Protein AF-E7ABI3-F1 (afdb_monomer)

Structure (mmCIF, N/CA/C/O backbone):
data_AF-E7ABI3-F1
#
_entry.id   AF-E7ABI3-F1
#
loop_
_atom_site.group_PDB
_atom_site.id
_atom_site.type_symbol
_atom_site.label_atom_id
_atom_site.label_alt_id
_atom_site.label_comp_id
_atom_site.label_asym_id
_atom_site.label_entity_id
_atom_site.label_seq_id
_atom_site.pdbx_PDB_ins_code
_atom_site.Cartn_x
_atom_site.Cartn_y
_atom_site.Cartn_z
_atom_site.occupancy
_atom_site.B_iso_or_equiv
_atom_site.auth_seq_id
_atom_site.auth_comp_id
_atom_site.auth_asym_id
_atom_site.auth_atom_id
_atom_site.pdbx_PDB_model_num
ATOM 1 N N . MET A 1 1 ? 22.634 2.133 19.498 1.00 36.00 1 MET A N 1
ATOM 2 C CA . MET A 1 1 ? 21.848 1.205 18.658 1.00 36.00 1 MET A CA 1
ATOM 3 C C . MET A 1 1 ? 22.821 0.430 17.783 1.00 36.00 1 MET A C 1
ATOM 5 O O . MET A 1 1 ? 23.324 0.969 16.806 1.00 36.00 1 MET A O 1
ATOM 9 N N . TRP A 1 2 ? 23.193 -0.775 18.215 1.00 39.53 2 TRP A N 1
ATOM 10 C CA . TRP A 1 2 ? 24.172 -1.621 17.533 1.00 39.53 2 TRP A CA 1
ATOM 11 C C . TRP A 1 2 ? 23.489 -2.332 16.369 1.00 39.53 2 TRP A C 1
ATOM 13 O O . TRP A 1 2 ? 22.790 -3.318 16.565 1.00 39.53 2 TRP A O 1
ATOM 23 N N . VAL A 1 3 ? 23.664 -1.821 15.154 1.00 56.12 3 VAL A N 1
ATOM 24 C CA . VAL A 1 3 ? 23.378 -2.616 13.959 1.00 56.12 3 VAL A CA 1
ATOM 25 C C . VAL A 1 3 ? 24.651 -3.401 13.679 1.00 56.12 3 VAL A C 1
ATOM 27 O O . VAL A 1 3 ? 25.621 -2.830 13.181 1.00 56.12 3 VAL A O 1
ATOM 30 N N . CYS A 1 4 ? 24.678 -4.686 14.035 1.00 56.31 4 CYS A N 1
ATOM 31 C CA . CYS A 1 4 ? 25.702 -5.607 13.551 1.00 56.31 4 CYS A CA 1
ATOM 32 C C . CYS A 1 4 ? 25.586 -5.665 12.025 1.00 56.31 4 CYS A C 1
ATOM 34 O O . CYS A 1 4 ? 24.746 -6.380 11.488 1.00 56.31 4 CYS A O 1
ATOM 36 N N . ARG A 1 5 ? 26.376 -4.852 11.317 1.00 65.88 5 ARG A N 1
ATOM 37 C CA . ARG A 1 5 ? 26.437 -4.885 9.855 1.00 65.88 5 ARG A CA 1
ATOM 38 C C . ARG A 1 5 ? 27.452 -5.951 9.463 1.00 65.88 5 ARG A C 1
ATOM 40 O O . ARG A 1 5 ? 28.634 -5.770 9.754 1.00 65.88 5 ARG A O 1
ATOM 47 N N . PRO A 1 6 ? 27.033 -7.056 8.836 1.00 78.56 6 PRO A N 1
ATOM 48 C CA . PRO A 1 6 ? 27.983 -8.064 8.411 1.00 78.56 6 PRO A CA 1
ATOM 49 C C . PRO A 1 6 ? 28.920 -7.470 7.334 1.00 78.56 6 PRO A C 1
ATOM 51 O O . PRO A 1 6 ? 28.437 -6.802 6.415 1.00 78.56 6 PRO A O 1
ATOM 54 N N . PRO A 1 7 ? 30.248 -7.697 7.410 1.00 79.81 7 PRO A N 1
ATOM 55 C CA . PRO A 1 7 ? 31.231 -7.040 6.538 1.00 79.81 7 PRO A CA 1
ATOM 56 C C . PRO A 1 7 ? 30.981 -7.244 5.038 1.00 79.81 7 PRO A C 1
ATOM 58 O O . PRO A 1 7 ? 31.219 -6.337 4.243 1.00 79.81 7 PRO A O 1
ATOM 61 N N . HIS A 1 8 ? 30.445 -8.407 4.654 1.00 85.69 8 HIS A N 1
ATOM 62 C CA . HIS A 1 8 ? 30.162 -8.746 3.257 1.00 85.69 8 HIS A CA 1
ATOM 63 C C . HIS A 1 8 ? 29.023 -7.914 2.637 1.00 85.69 8 HIS A C 1
ATOM 65 O O . HIS A 1 8 ? 28.947 -7.825 1.416 1.00 85.69 8 HIS A O 1
ATOM 71 N N . LEU A 1 9 ? 28.168 -7.265 3.445 1.00 85.69 9 LEU A N 1
ATOM 72 C CA . LEU A 1 9 ? 27.102 -6.379 2.953 1.00 85.69 9 LEU A CA 1
ATOM 73 C C . LEU A 1 9 ? 27.530 -4.909 2.833 1.00 85.69 9 LEU A C 1
ATOM 75 O O . LEU A 1 9 ? 26.760 -4.085 2.342 1.00 85.69 9 LEU A O 1
ATOM 79 N N . SER A 1 10 ? 28.754 -4.563 3.248 1.00 86.06 10 SER A N 1
ATOM 80 C CA . SER A 1 10 ? 29.281 -3.193 3.173 1.00 86.06 10 SER A CA 1
ATOM 81 C C . SER A 1 10 ? 29.156 -2.548 1.777 1.00 86.06 10 SER A C 1
ATOM 83 O O . SER A 1 10 ? 28.706 -1.402 1.712 1.00 86.06 10 SER A O 1
ATOM 85 N N . PRO A 1 11 ? 29.428 -3.254 0.654 1.00 90.75 11 PRO A N 1
ATOM 86 C CA . PRO A 1 11 ? 29.298 -2.674 -0.689 1.00 90.75 11 PRO A CA 1
ATOM 87 C C . PRO A 1 11 ? 27.865 -2.263 -1.068 1.00 90.75 11 PRO A C 1
ATOM 89 O O . PRO A 1 11 ? 27.672 -1.383 -1.908 1.00 90.75 11 PRO A O 1
ATOM 92 N N . PHE A 1 12 ? 26.857 -2.882 -0.447 1.00 87.38 12 PHE A N 1
ATOM 93 C CA . PHE A 1 12 ? 25.437 -2.621 -0.710 1.00 87.38 12 PHE A CA 1
ATOM 94 C C . PHE A 1 12 ? 24.856 -1.520 0.180 1.00 87.38 12 PHE A C 1
ATOM 96 O O . PHE A 1 12 ? 23.708 -1.114 0.009 1.00 87.38 12 PHE A O 1
ATOM 103 N N . ASN A 1 13 ? 25.641 -1.001 1.123 1.00 87.81 13 ASN A N 1
ATOM 104 C CA . ASN A 1 13 ? 25.215 0.089 1.978 1.00 87.81 13 ASN A CA 1
ATOM 105 C C . ASN A 1 13 ? 25.194 1.400 1.181 1.00 87.81 13 ASN A C 1
ATOM 107 O O . ASN A 1 13 ? 26.236 1.952 0.826 1.00 87.81 13 ASN A O 1
ATOM 111 N N . LYS A 1 14 ? 23.994 1.905 0.902 1.00 88.88 14 LYS A N 1
ATOM 112 C CA . LYS A 1 14 ? 23.779 3.207 0.268 1.00 88.88 14 LYS A CA 1
ATOM 113 C C . LYS A 1 14 ? 23.291 4.221 1.310 1.00 88.88 14 LYS A C 1
ATOM 115 O O . LYS A 1 14 ? 22.609 3.831 2.263 1.00 88.88 14 LYS A O 1
ATOM 120 N N . PRO A 1 15 ? 23.634 5.515 1.171 1.00 92.50 15 PRO A N 1
ATOM 121 C CA . PRO A 1 15 ? 23.047 6.549 2.013 1.00 92.50 15 PRO A CA 1
ATOM 122 C C . PRO A 1 15 ? 21.526 6.581 1.826 1.00 92.50 15 PRO A C 1
ATOM 124 O O . PRO A 1 15 ? 21.010 6.236 0.762 1.00 92.50 15 PRO A O 1
ATOM 127 N N . LYS A 1 16 ? 20.805 7.010 2.864 1.00 91.81 16 LYS A N 1
ATOM 128 C CA . LYS A 1 16 ? 19.362 7.246 2.749 1.00 91.81 16 LYS A CA 1
ATOM 129 C C . LYS A 1 16 ? 19.108 8.355 1.728 1.00 91.81 16 LYS A C 1
ATOM 131 O O . LYS A 1 16 ? 19.858 9.328 1.685 1.00 91.81 16 LYS A O 1
ATOM 136 N N . THR A 1 17 ? 18.033 8.217 0.963 1.00 94.00 17 THR A N 1
ATOM 137 C CA . THR A 1 17 ? 17.572 9.238 0.019 1.00 94.00 17 THR A CA 1
ATOM 138 C C . THR A 1 17 ? 16.167 9.715 0.382 1.00 94.00 17 THR A C 1
ATOM 140 O O . THR A 1 17 ? 15.499 9.124 1.234 1.00 94.00 17 THR A O 1
ATOM 143 N N . SER A 1 18 ? 15.745 10.828 -0.212 1.00 96.62 18 SER A N 1
ATOM 144 C CA . SER A 1 18 ? 14.432 11.421 0.039 1.00 96.62 18 SER A CA 1
ATOM 145 C C . SER A 1 18 ? 13.329 10.698 -0.740 1.00 96.62 18 SER A C 1
ATOM 147 O O . SER A 1 18 ? 13.588 10.105 -1.787 1.00 96.62 18 SER A O 1
ATOM 149 N N . ILE A 1 19 ? 12.079 10.799 -0.270 1.00 96.81 19 ILE A N 1
ATOM 150 C CA . ILE A 1 19 ? 10.914 10.302 -1.023 1.00 96.81 19 ILE A CA 1
ATOM 151 C C . ILE A 1 19 ? 10.843 10.983 -2.397 1.00 96.81 19 ILE A C 1
ATOM 153 O O . ILE A 1 19 ? 10.641 10.303 -3.393 1.00 96.81 19 ILE A O 1
ATOM 157 N N . ALA A 1 20 ? 11.095 12.296 -2.474 1.00 96.94 20 ALA A N 1
ATOM 158 C CA . ALA A 1 20 ? 11.074 13.039 -3.737 1.00 96.94 20 ALA A CA 1
ATOM 159 C C . ALA A 1 20 ? 12.027 12.440 -4.784 1.00 96.94 20 ALA A C 1
ATOM 161 O O . ALA A 1 20 ? 11.637 12.266 -5.931 1.00 96.94 20 ALA A O 1
ATOM 162 N N . THR A 1 21 ? 13.228 12.031 -4.368 1.00 97.00 21 THR A N 1
ATOM 163 C CA . THR A 1 21 ? 14.204 11.375 -5.250 1.00 97.00 21 THR A CA 1
ATOM 164 C C . THR A 1 21 ? 13.720 10.011 -5.742 1.00 97.00 21 THR A C 1
ATOM 166 O O . THR A 1 21 ? 13.978 9.641 -6.881 1.00 97.00 21 THR A O 1
ATOM 169 N N . HIS A 1 22 ? 13.011 9.242 -4.908 1.00 96.56 22 HIS A N 1
ATOM 170 C CA . HIS A 1 22 ? 12.411 7.980 -5.349 1.00 96.56 22 HIS A CA 1
ATOM 171 C C . HIS A 1 22 ? 11.304 8.198 -6.387 1.00 96.56 22 HIS A C 1
ATOM 173 O O . HIS A 1 22 ? 11.194 7.411 -7.322 1.00 96.56 22 HIS A O 1
ATOM 179 N N . LEU A 1 23 ? 10.522 9.271 -6.251 1.00 97.12 23 LEU A N 1
ATOM 180 C CA . LEU A 1 23 ? 9.396 9.590 -7.135 1.00 97.12 23 LEU A CA 1
ATOM 181 C C . LEU A 1 23 ? 9.808 10.115 -8.523 1.00 97.12 23 LEU A C 1
ATOM 183 O O . LEU A 1 23 ? 8.948 10.321 -9.376 1.00 97.12 23 LEU A O 1
ATOM 187 N N . GLU A 1 24 ? 11.105 10.302 -8.778 1.00 97.75 24 GLU A N 1
ATOM 188 C CA . GLU A 1 24 ? 11.641 10.547 -10.126 1.00 97.75 24 GLU A CA 1
ATOM 189 C C . GLU A 1 24 ? 11.630 9.275 -11.001 1.00 97.75 24 GLU A C 1
ATOM 191 O O . GLU A 1 24 ? 11.766 9.355 -12.225 1.00 97.75 24 GLU A O 1
ATOM 196 N N . TYR A 1 25 ? 11.450 8.095 -10.397 1.00 98.00 25 TYR A N 1
ATOM 197 C CA . TYR A 1 25 ? 11.455 6.803 -11.081 1.00 98.00 25 TYR A CA 1
ATOM 198 C C . TYR A 1 25 ? 10.036 6.295 -11.345 1.00 98.00 25 TYR A C 1
ATOM 200 O O . TYR A 1 25 ? 9.157 6.394 -10.502 1.00 98.00 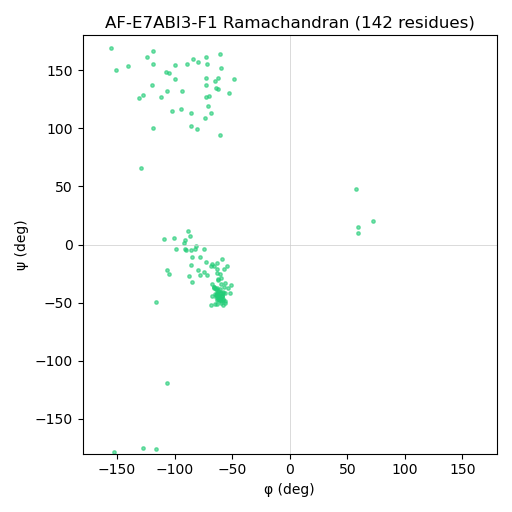25 TYR A O 1
ATOM 208 N N . LYS A 1 26 ? 9.821 5.665 -12.507 1.00 97.75 26 LYS A N 1
ATOM 209 C CA . LYS A 1 26 ? 8.508 5.108 -12.896 1.00 97.75 26 LYS A CA 1
ATOM 210 C C . LYS A 1 26 ? 8.075 3.919 -12.035 1.00 97.75 26 LYS A C 1
ATOM 212 O O . LYS A 1 26 ? 6.888 3.718 -11.807 1.00 97.75 26 LYS A O 1
ATOM 217 N N . PHE A 1 27 ? 9.042 3.118 -11.602 1.00 98.31 27 PHE A N 1
ATOM 218 C CA . PHE A 1 27 ? 8.844 1.832 -10.946 1.00 98.31 27 PHE A CA 1
ATOM 219 C C . PHE A 1 27 ? 9.627 1.820 -9.638 1.00 98.31 27 PHE A C 1
ATOM 221 O O . PHE A 1 27 ? 10.819 2.134 -9.635 1.00 98.31 27 PHE A O 1
ATOM 228 N N . ILE A 1 28 ? 8.968 1.472 -8.533 1.00 98.31 28 ILE A N 1
ATOM 229 C CA . ILE A 1 28 ? 9.565 1.500 -7.196 1.00 98.31 28 ILE A CA 1
ATOM 230 C C . ILE A 1 28 ? 9.281 0.174 -6.496 1.00 98.31 28 ILE A C 1
ATOM 232 O O . ILE A 1 28 ? 8.130 -0.235 -6.365 1.00 98.31 28 ILE A O 1
ATOM 236 N N . LEU A 1 29 ? 10.335 -0.488 -6.017 1.00 97.38 29 LEU A N 1
ATOM 237 C CA . LEU A 1 29 ? 10.205 -1.715 -5.234 1.00 97.38 29 LEU A CA 1
ATOM 238 C C . LEU A 1 29 ? 9.607 -1.416 -3.852 1.00 97.38 29 LEU A C 1
ATOM 240 O O . LEU A 1 29 ? 10.122 -0.576 -3.108 1.00 97.38 29 LEU A O 1
ATOM 244 N N . SER A 1 30 ? 8.550 -2.136 -3.490 1.00 97.38 30 SER A N 1
ATOM 245 C CA . SER A 1 30 ? 7.938 -2.111 -2.161 1.00 97.38 30 SER A CA 1
ATOM 246 C C . SER A 1 30 ? 8.023 -3.511 -1.564 1.00 97.38 30 SER A C 1
ATOM 248 O O . SER A 1 30 ? 7.294 -4.415 -1.952 1.00 97.38 30 SER A O 1
ATOM 250 N N . LEU A 1 31 ? 9.003 -3.711 -0.682 1.00 95.88 31 LEU A N 1
ATOM 251 C CA . LEU A 1 31 ? 9.319 -5.016 -0.108 1.00 95.88 31 LEU A CA 1
ATOM 252 C C . LEU A 1 31 ? 8.972 -5.012 1.377 1.00 95.88 31 LEU A C 1
ATOM 254 O O . LEU A 1 31 ? 9.421 -4.134 2.120 1.00 95.88 31 LEU A O 1
ATOM 258 N N . GLU A 1 32 ? 8.182 -5.991 1.799 1.00 94.56 32 GLU A N 1
ATOM 259 C CA . GLU A 1 32 ? 7.854 -6.195 3.206 1.00 94.56 32 GLU A CA 1
ATOM 260 C C . GLU A 1 32 ? 9.057 -6.762 3.965 1.00 94.56 32 GLU A C 1
ATOM 262 O O . GLU A 1 32 ? 9.851 -7.548 3.441 1.00 94.56 32 GLU A O 1
ATOM 267 N N . GLY A 1 33 ? 9.203 -6.320 5.213 1.00 91.00 33 GLY A N 1
ATOM 268 C CA . GLY A 1 33 ? 10.228 -6.809 6.127 1.00 91.00 33 GLY A CA 1
ATOM 269 C C . GLY A 1 33 ? 9.600 -7.695 7.194 1.00 91.00 33 GLY A C 1
ATOM 270 O O . GLY A 1 33 ? 8.988 -8.715 6.902 1.00 91.00 33 GLY A O 1
ATOM 271 N N . TYR A 1 34 ? 9.738 -7.274 8.450 1.00 93.06 34 TYR A N 1
ATOM 272 C CA . TYR A 1 34 ? 9.007 -7.875 9.573 1.00 93.06 34 TYR A CA 1
ATOM 273 C C . TYR A 1 34 ? 7.547 -7.410 9.674 1.00 93.06 34 TYR A C 1
ATOM 275 O O . TYR A 1 34 ? 6.799 -7.952 10.479 1.00 93.06 34 TYR A O 1
ATOM 283 N N . ASP A 1 35 ? 7.184 -6.383 8.912 1.00 93.25 35 ASP A N 1
ATOM 284 C CA . ASP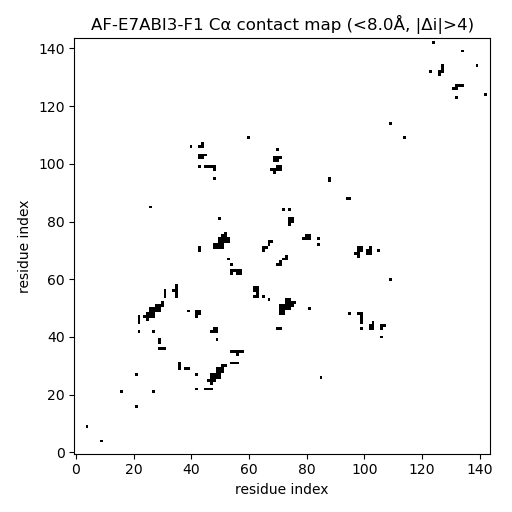 A 1 35 ? 5.876 -5.735 8.896 1.00 93.25 35 ASP A CA 1
ATOM 285 C C . ASP A 1 35 ? 5.648 -5.131 7.494 1.00 93.25 35 ASP A C 1
ATOM 287 O O . ASP A 1 35 ? 6.520 -5.242 6.614 1.00 93.25 35 ASP A O 1
ATOM 291 N N . VAL A 1 36 ? 4.507 -4.465 7.305 1.00 94.38 36 VAL A N 1
ATOM 292 C CA . VAL A 1 36 ? 4.122 -3.753 6.084 1.00 94.38 36 VAL A CA 1
ATOM 293 C C . VAL A 1 36 ? 5.239 -2.840 5.570 1.00 94.38 36 VAL A C 1
ATOM 295 O O . VAL A 1 36 ? 5.951 -2.159 6.320 1.00 94.38 36 VAL A O 1
ATOM 298 N N . ALA A 1 37 ? 5.376 -2.774 4.247 1.00 94.88 37 ALA A N 1
ATOM 299 C CA . ALA A 1 37 ? 6.354 -1.910 3.606 1.00 94.88 37 ALA A CA 1
ATOM 300 C C . ALA A 1 37 ? 5.980 -0.430 3.807 1.00 94.88 37 ALA A C 1
ATOM 302 O O . ALA A 1 37 ? 5.001 0.073 3.253 1.00 94.88 37 ALA A O 1
ATOM 303 N N . SER A 1 38 ? 6.794 0.317 4.563 1.00 92.31 38 SER A N 1
ATOM 304 C CA . SER A 1 38 ? 6.506 1.728 4.881 1.00 92.31 38 SER A CA 1
ATOM 305 C C . SER A 1 38 ? 6.467 2.643 3.652 1.00 92.31 38 SER A C 1
ATOM 307 O O . SER A 1 38 ? 5.987 3.773 3.745 1.00 92.31 38 SER A O 1
ATOM 309 N N . ASN A 1 39 ? 6.992 2.183 2.510 1.00 96.38 39 ASN A N 1
ATOM 310 C CA . ASN A 1 39 ? 6.971 2.938 1.266 1.00 96.38 39 ASN A CA 1
ATOM 311 C C . ASN A 1 39 ? 5.698 2.789 0.432 1.00 96.38 39 ASN A C 1
ATOM 313 O O . ASN A 1 39 ? 5.432 3.645 -0.408 1.00 96.38 39 ASN A O 1
ATOM 317 N N . LEU A 1 40 ? 4.896 1.755 0.678 1.00 97.44 40 LEU A N 1
ATOM 318 C CA . LEU A 1 40 ? 3.781 1.389 -0.187 1.00 97.44 40 LEU A CA 1
ATOM 319 C C . LEU A 1 40 ? 2.795 2.548 -0.397 1.00 97.44 40 LEU A C 1
ATOM 321 O O . LEU A 1 40 ? 2.494 2.921 -1.527 1.00 97.44 40 LEU A O 1
ATOM 325 N N . LYS A 1 41 ? 2.355 3.176 0.697 1.00 95.81 41 LYS A N 1
ATOM 326 C CA . LYS A 1 41 ? 1.314 4.218 0.692 1.00 95.81 41 LYS A CA 1
ATOM 327 C C . LYS A 1 41 ? 1.677 5.422 -0.177 1.00 95.81 41 LYS A C 1
ATOM 329 O O . LYS A 1 41 ? 0.841 5.886 -0.945 1.00 95.81 41 LYS A O 1
ATOM 334 N N . TRP A 1 42 ? 2.918 5.906 -0.090 1.00 96.94 42 TRP A N 1
ATOM 335 C CA . TRP A 1 42 ? 3.342 7.061 -0.885 1.00 96.94 42 TRP A CA 1
ATOM 336 C C . TRP A 1 42 ? 3.685 6.703 -2.333 1.00 96.94 42 TRP A C 1
ATOM 338 O O . TRP A 1 42 ? 3.622 7.579 -3.191 1.00 96.94 42 TRP A O 1
ATOM 348 N N . ILE A 1 43 ? 4.001 5.437 -2.638 1.00 98.31 43 ILE A N 1
ATOM 349 C CA . ILE A 1 43 ? 4.097 4.981 -4.031 1.00 98.31 43 ILE A CA 1
ATOM 350 C C . ILE A 1 43 ? 2.697 4.985 -4.646 1.00 98.31 43 ILE A C 1
ATOM 352 O O . ILE A 1 43 ? 2.484 5.629 -5.671 1.00 98.31 43 ILE A O 1
ATOM 356 N N . LEU A 1 44 ? 1.728 4.349 -3.977 1.00 98.12 44 LEU A N 1
ATOM 357 C CA . LEU A 1 44 ? 0.343 4.244 -4.444 1.00 98.12 44 LEU A CA 1
ATOM 358 C C . LEU A 1 44 ? -0.368 5.598 -4.556 1.00 98.12 44 LEU A C 1
ATOM 360 O O . LEU A 1 44 ? -1.352 5.695 -5.281 1.00 98.12 44 LEU A O 1
ATOM 364 N N . SER A 1 45 ? 0.106 6.635 -3.858 1.00 97.31 45 SER A N 1
ATOM 365 C CA . SER A 1 45 ? -0.413 8.007 -3.949 1.00 97.31 45 SER A CA 1
ATOM 366 C C . SER A 1 45 ? 0.302 8.876 -4.994 1.00 97.31 45 SER A C 1
ATOM 368 O O . SER A 1 45 ? 0.068 10.083 -5.039 1.00 97.31 45 SER A O 1
ATOM 370 N N . SER A 1 46 ? 1.234 8.311 -5.763 1.00 97.81 46 SER A N 1
ATOM 371 C CA . SER A 1 46 ? 2.090 9.038 -6.706 1.00 97.81 46 SER A CA 1
ATOM 372 C C . SER A 1 46 ? 1.839 8.614 -8.157 1.00 97.81 46 SER A C 1
ATOM 374 O O . SER A 1 46 ? 0.977 7.783 -8.428 1.00 97.81 46 SER A O 1
ATOM 376 N N . ASN A 1 47 ? 2.631 9.159 -9.088 1.00 98.00 47 ASN A N 1
ATOM 377 C CA . ASN A 1 47 ? 2.683 8.721 -10.491 1.00 98.00 47 ASN A CA 1
ATOM 378 C C . ASN A 1 47 ? 3.693 7.580 -10.736 1.00 98.00 47 ASN A C 1
ATOM 380 O O . ASN A 1 47 ? 4.034 7.294 -11.883 1.00 98.00 47 ASN A O 1
ATOM 384 N N . SER A 1 48 ? 4.215 6.970 -9.670 1.00 98.38 48 SER A N 1
ATOM 385 C CA . SER A 1 48 ? 5.088 5.794 -9.729 1.00 98.38 48 SER A CA 1
ATOM 386 C C . SER A 1 48 ? 4.287 4.526 -9.441 1.00 98.38 48 SER A C 1
ATOM 388 O O . SER A 1 48 ? 3.280 4.570 -8.740 1.00 98.38 48 SER A O 1
ATOM 390 N N . ILE A 1 49 ? 4.751 3.382 -9.941 1.00 98.62 49 ILE A N 1
ATOM 391 C CA . ILE A 1 49 ? 4.089 2.089 -9.744 1.00 98.62 49 ILE A CA 1
ATOM 392 C C . ILE A 1 49 ? 4.883 1.239 -8.758 1.00 98.62 49 ILE A C 1
ATOM 394 O O . ILE A 1 49 ? 6.102 1.092 -8.887 1.00 98.62 49 ILE A O 1
ATOM 398 N N . ALA A 1 50 ? 4.178 0.660 -7.787 1.00 98.50 50 ALA A N 1
ATOM 399 C CA . ALA A 1 50 ? 4.752 -0.292 -6.849 1.00 98.50 50 ALA A CA 1
ATOM 400 C C . ALA A 1 50 ? 5.014 -1.634 -7.545 1.00 98.50 50 ALA A C 1
ATOM 402 O O . ALA A 1 50 ? 4.108 -2.208 -8.150 1.00 98.50 50 ALA A O 1
ATOM 403 N N . LEU A 1 51 ? 6.245 -2.134 -7.433 1.00 98.25 51 LEU A N 1
ATOM 404 C CA . LEU A 1 51 ? 6.595 -3.526 -7.709 1.00 98.25 51 LEU A CA 1
ATOM 405 C C . LEU A 1 51 ? 6.750 -4.230 -6.369 1.00 98.25 51 LEU A C 1
ATOM 407 O O . LEU A 1 51 ? 7.640 -3.879 -5.590 1.00 98.25 51 LEU A O 1
ATOM 411 N N . MET A 1 52 ? 5.878 -5.188 -6.086 1.00 98.00 52 MET A N 1
ATOM 412 C CA . MET A 1 52 ? 5.848 -5.853 -4.785 1.00 98.00 52 MET A CA 1
ATOM 413 C C . MET A 1 52 ? 5.335 -7.287 -4.887 1.00 98.00 52 MET A C 1
ATOM 415 O O . MET A 1 52 ? 4.518 -7.579 -5.766 1.00 98.00 52 MET A O 1
ATOM 419 N N . PRO A 1 53 ? 5.790 -8.194 -4.010 1.00 97.19 53 PRO A N 1
ATOM 420 C CA . PRO A 1 53 ? 5.096 -9.451 -3.793 1.00 97.19 53 PRO A CA 1
ATOM 421 C C . PRO A 1 53 ? 3.669 -9.212 -3.282 1.00 97.19 53 PRO A C 1
ATOM 423 O O . PRO A 1 53 ? 3.365 -8.115 -2.803 1.00 97.19 53 PRO A O 1
ATOM 426 N N . PRO A 1 54 ? 2.787 -10.224 -3.347 1.00 96.31 54 PRO A N 1
ATOM 427 C CA . PRO A 1 54 ? 1.489 -10.149 -2.693 1.00 96.31 54 PRO A CA 1
ATOM 428 C C . PRO A 1 54 ? 1.657 -9.773 -1.210 1.00 96.31 54 PRO A C 1
ATOM 430 O O . PRO A 1 54 ? 2.487 -10.395 -0.539 1.00 96.31 54 PRO A O 1
ATOM 433 N N . PRO A 1 55 ? 0.908 -8.776 -0.704 1.00 95.81 55 PRO A N 1
ATOM 434 C CA . PRO A 1 55 ? 1.063 -8.316 0.670 1.00 95.81 55 PRO A CA 1
ATOM 435 C C . PRO A 1 55 ? 0.742 -9.435 1.664 1.00 95.81 55 PRO A C 1
ATOM 437 O O . PRO A 1 55 ? -0.250 -10.154 1.509 1.00 95.81 55 PRO A O 1
ATOM 440 N N . LYS A 1 56 ? 1.602 -9.597 2.674 1.00 95.56 56 LYS A N 1
ATOM 441 C CA . LYS A 1 56 ? 1.489 -10.635 3.714 1.00 95.56 56 LYS A CA 1
ATOM 442 C C . LYS A 1 56 ? 1.009 -10.065 5.039 1.00 95.56 56 LYS A C 1
ATOM 444 O O . LYS A 1 56 ? 0.448 -10.804 5.849 1.00 95.56 56 LYS A O 1
ATOM 449 N N . PHE A 1 57 ? 1.259 -8.779 5.268 1.00 95.38 57 PHE A N 1
ATOM 450 C CA . PHE A 1 57 ? 0.896 -8.081 6.492 1.00 95.38 57 PHE A CA 1
ATOM 451 C C . PHE A 1 57 ? -0.276 -7.135 6.246 1.00 95.38 57 PHE A C 1
ATOM 453 O O . PHE A 1 57 ? -0.418 -6.576 5.163 1.00 95.38 57 PHE A O 1
ATOM 460 N N . GLU A 1 58 ? -1.095 -6.950 7.279 1.00 95.00 58 GLU A N 1
ATOM 461 C CA . GLU A 1 58 ? -2.305 -6.133 7.220 1.00 95.00 58 GLU A CA 1
ATOM 462 C C . GLU A 1 58 ? -2.212 -4.978 8.218 1.00 95.00 58 GLU A C 1
ATOM 464 O O . GLU A 1 58 ? -1.833 -5.156 9.379 1.00 95.00 58 GLU A O 1
ATOM 469 N N . SER A 1 59 ? -2.620 -3.794 7.780 1.00 93.19 59 SER A N 1
ATOM 470 C CA . SER A 1 59 ? -2.846 -2.616 8.605 1.00 93.19 59 SER A CA 1
ATOM 471 C C . SER A 1 59 ? -4.247 -2.043 8.351 1.00 93.19 59 SER A C 1
ATOM 473 O O . SER A 1 59 ? -5.046 -2.586 7.591 1.00 93.19 59 SER A O 1
ATOM 475 N N . PHE A 1 60 ? -4.565 -0.896 8.960 1.00 90.50 60 PHE A N 1
ATOM 476 C CA . PHE A 1 60 ? -5.804 -0.157 8.665 1.00 90.50 60 PHE A CA 1
ATOM 477 C C . PHE A 1 60 ? -5.940 0.259 7.190 1.00 90.50 60 PHE A C 1
ATOM 479 O O . PHE A 1 60 ? -7.020 0.662 6.771 1.00 90.50 60 PHE A O 1
ATOM 486 N N . PHE A 1 61 ? -4.862 0.160 6.408 1.00 93.31 61 PHE A N 1
ATOM 487 C CA . PHE A 1 61 ? -4.848 0.439 4.975 1.00 93.31 61 PHE A CA 1
ATOM 488 C C . PHE A 1 61 ? -5.349 -0.730 4.111 1.00 93.31 61 PHE A C 1
ATOM 490 O O . PHE A 1 61 ? -5.463 -0.580 2.895 1.00 93.31 61 PHE A O 1
ATOM 497 N N . LEU A 1 62 ? -5.703 -1.858 4.732 1.00 95.06 62 LEU A N 1
ATOM 498 C CA . LEU A 1 62 ? -6.345 -3.004 4.094 1.00 95.06 62 LEU A CA 1
ATOM 499 C C . LEU A 1 62 ? -5.526 -3.582 2.928 1.00 95.06 62 LEU A C 1
ATOM 501 O O . LEU A 1 62 ? -6.040 -3.787 1.831 1.00 95.06 62 LEU A O 1
ATOM 505 N N . GLU A 1 63 ? -4.228 -3.797 3.139 1.00 96.62 63 GLU A N 1
ATOM 506 C CA . GLU A 1 63 ? -3.269 -4.249 2.127 1.00 96.62 63 GLU A CA 1
ATOM 507 C C . GLU A 1 63 ? -3.749 -5.496 1.363 1.00 96.62 63 GLU A C 1
ATOM 509 O O . GLU A 1 63 ? -3.553 -5.581 0.150 1.00 96.62 63 GLU A O 1
ATOM 514 N N . SER A 1 64 ? -4.459 -6.410 2.028 1.00 95.81 64 SER A N 1
ATOM 515 C CA . SER A 1 64 ? -5.103 -7.587 1.431 1.00 95.81 64 SER A CA 1
ATOM 516 C C . SER A 1 64 ? -6.101 -7.284 0.301 1.00 95.81 64 SER A C 1
ATOM 518 O O . SER A 1 64 ? -6.370 -8.154 -0.529 1.00 95.81 64 SER A O 1
ATOM 520 N N . GLN A 1 65 ? -6.641 -6.063 0.226 1.00 97.19 65 GLN A N 1
ATOM 521 C CA . GLN A 1 65 ? -7.537 -5.621 -0.850 1.00 97.19 65 GLN A CA 1
ATOM 522 C C . GLN A 1 65 ? -6.791 -5.081 -2.075 1.00 97.19 65 GLN A C 1
ATOM 524 O O . GLN A 1 65 ? -7.411 -4.760 -3.096 1.00 97.19 65 GLN A O 1
ATOM 529 N N . LEU A 1 66 ? -5.460 -4.978 -2.019 1.00 98.12 66 LEU A N 1
ATOM 530 C CA . LEU A 1 66 ? -4.674 -4.576 -3.172 1.00 98.12 66 LEU A CA 1
ATOM 531 C C . LEU A 1 66 ? -4.659 -5.692 -4.225 1.00 98.12 66 LEU A C 1
ATOM 533 O O . LEU A 1 66 ? -4.165 -6.793 -3.995 1.00 98.12 66 LEU A O 1
ATOM 537 N N . LEU A 1 67 ? -5.177 -5.390 -5.417 1.00 98.50 67 LEU A N 1
ATOM 538 C CA . LEU A 1 67 ? -5.299 -6.342 -6.509 1.00 98.50 67 LEU A CA 1
ATOM 539 C C . LEU A 1 67 ? -4.078 -6.268 -7.448 1.00 98.50 67 LEU A C 1
ATOM 541 O O . LEU A 1 67 ? -3.697 -5.168 -7.876 1.00 98.50 67 LEU A O 1
ATOM 545 N N . PRO A 1 68 ? -3.479 -7.418 -7.809 1.00 98.31 68 PRO A N 1
ATOM 546 C CA . PRO A 1 68 ? -2.348 -7.467 -8.731 1.00 98.31 68 PRO A CA 1
ATOM 547 C C . PRO A 1 68 ? -2.759 -6.985 -10.126 1.00 98.31 68 PRO A C 1
ATOM 549 O O . PRO A 1 68 ? -3.850 -7.296 -10.600 1.00 98.31 68 PRO A O 1
ATOM 552 N N . ASN A 1 69 ? -1.879 -6.235 -10.791 1.00 98.25 69 ASN A N 1
ATOM 553 C CA . ASN A 1 69 ? -2.107 -5.580 -12.089 1.00 98.25 69 ASN A CA 1
ATOM 554 C C . ASN A 1 69 ? -3.280 -4.583 -12.112 1.00 98.25 69 ASN A C 1
ATOM 556 O O . ASN A 1 69 ? -3.665 -4.112 -13.180 1.00 98.25 69 ASN A O 1
ATOM 560 N N . VAL A 1 70 ? -3.837 -4.248 -10.946 1.00 98.62 70 VAL A N 1
ATOM 561 C CA . VAL A 1 70 ? -4.858 -3.208 -10.786 1.00 98.62 70 VAL A CA 1
ATOM 562 C C . VAL A 1 70 ? -4.313 -2.084 -9.921 1.00 98.62 70 VAL A C 1
ATOM 564 O O . VAL A 1 70 ? -4.382 -0.938 -10.334 1.00 98.62 70 VAL A O 1
ATOM 567 N N . HIS A 1 71 ? -3.734 -2.390 -8.757 1.00 98.62 71 HIS A N 1
ATOM 568 C CA . HIS A 1 71 ? -3.150 -1.383 -7.860 1.00 98.62 71 HIS A CA 1
ATOM 569 C C . HIS A 1 71 ? -1.611 -1.391 -7.865 1.00 98.62 71 HIS A C 1
ATOM 571 O O . HIS A 1 71 ? -0.990 -0.394 -7.512 1.00 98.62 71 HIS A O 1
ATOM 577 N N . TYR A 1 72 ? -0.983 -2.500 -8.261 1.00 98.69 72 TYR A N 1
ATOM 578 C CA . TYR A 1 72 ? 0.474 -2.669 -8.279 1.00 98.69 72 TYR A CA 1
ATOM 579 C C . TYR A 1 72 ? 0.897 -3.728 -9.307 1.00 98.69 72 TYR A C 1
ATOM 581 O O . TYR A 1 72 ? 0.057 -4.473 -9.814 1.00 98.69 72 TYR A O 1
ATOM 589 N N . ILE A 1 73 ? 2.198 -3.818 -9.590 1.00 98.56 73 ILE A N 1
ATOM 590 C CA . ILE A 1 73 ? 2.789 -4.881 -10.415 1.00 98.56 73 ILE A CA 1
ATOM 591 C C . ILE A 1 73 ? 3.287 -6.006 -9.492 1.00 98.56 73 ILE A C 1
ATOM 593 O O . ILE A 1 73 ? 4.188 -5.760 -8.681 1.00 98.56 73 ILE A O 1
ATOM 597 N N . PRO A 1 74 ? 2.728 -7.228 -9.583 1.00 98.19 74 PRO A N 1
ATOM 598 C CA . PRO A 1 74 ? 3.157 -8.342 -8.753 1.00 98.19 74 PRO A CA 1
ATOM 599 C C . PRO A 1 74 ? 4.524 -8.870 -9.194 1.00 98.19 74 PRO A C 1
ATOM 601 O O . PRO A 1 74 ? 4.772 -9.052 -10.386 1.00 98.19 74 PRO A O 1
ATOM 604 N N . ILE A 1 75 ? 5.381 -9.162 -8.219 1.00 98.25 75 ILE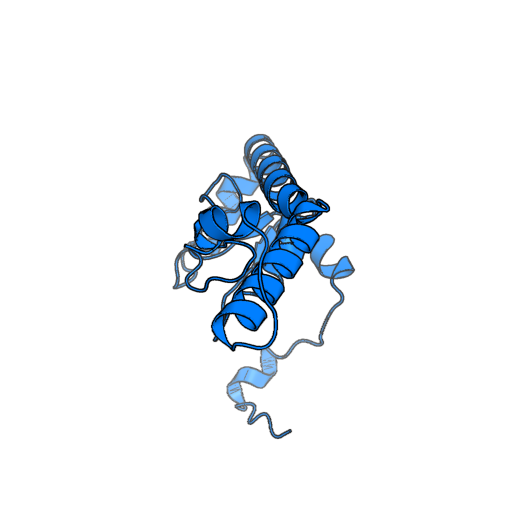 A N 1
ATOM 605 C CA . ILE A 1 75 ? 6.646 -9.888 -8.408 1.00 98.25 75 ILE A CA 1
ATOM 606 C C . ILE A 1 75 ? 6.677 -11.122 -7.502 1.00 98.25 75 ILE A C 1
ATOM 608 O O . ILE A 1 75 ? 5.925 -11.218 -6.530 1.00 98.25 75 ILE A O 1
ATOM 612 N N . LYS A 1 76 ? 7.544 -12.083 -7.803 1.00 97.38 76 LYS A N 1
ATOM 613 C CA . LYS A 1 76 ? 7.762 -13.261 -6.959 1.00 97.38 76 LYS A CA 1
ATOM 614 C C . LYS A 1 76 ? 8.509 -12.901 -5.677 1.00 97.38 76 LYS A C 1
ATOM 616 O O . LYS A 1 76 ? 9.316 -11.975 -5.643 1.00 97.38 76 LYS A O 1
ATOM 621 N N . ASP A 1 77 ? 8.309 -13.723 -4.649 1.00 94.75 77 ASP A N 1
ATOM 622 C CA . ASP A 1 77 ? 9.011 -13.623 -3.361 1.00 94.75 77 ASP A CA 1
ATOM 623 C C . ASP A 1 77 ? 10.540 -13.769 -3.476 1.00 94.75 77 ASP A C 1
ATOM 625 O O . ASP A 1 77 ? 11.273 -13.272 -2.623 1.00 94.75 77 ASP A O 1
ATOM 629 N N . ASP A 1 78 ? 11.026 -14.454 -4.516 1.00 95.62 78 ASP A N 1
ATOM 630 C CA . ASP A 1 78 ? 12.455 -14.617 -4.810 1.00 95.62 78 ASP A CA 1
ATOM 631 C C . ASP A 1 78 ? 13.015 -13.534 -5.747 1.00 95.62 78 ASP A C 1
ATOM 633 O O . ASP A 1 78 ? 14.196 -13.570 -6.095 1.00 95.62 78 ASP A O 1
ATOM 637 N N . TYR A 1 79 ? 12.173 -12.581 -6.161 1.00 96.06 79 TYR A N 1
ATOM 638 C CA . TYR A 1 79 ? 12.494 -11.470 -7.059 1.00 96.06 79 TYR A CA 1
ATOM 639 C C . TYR A 1 79 ? 13.012 -11.885 -8.445 1.00 96.06 79 TYR A C 1
ATOM 641 O O . TYR A 1 79 ? 13.538 -11.051 -9.184 1.00 96.06 79 TYR A O 1
ATOM 649 N N . SER A 1 80 ? 12.847 -13.155 -8.828 1.00 97.31 80 SER A N 1
ATOM 650 C CA . SER A 1 80 ? 13.397 -13.702 -10.076 1.00 97.31 80 SER A CA 1
ATOM 651 C C . SER A 1 80 ? 12.755 -13.135 -11.345 1.00 97.31 80 SER A C 1
ATOM 653 O O . SER A 1 80 ? 13.311 -13.281 -12.430 1.00 97.31 80 SER A O 1
ATOM 655 N N . ASP A 1 81 ? 11.589 -12.498 -11.231 1.00 97.75 81 ASP A N 1
ATOM 656 C CA . ASP A 1 81 ? 10.817 -11.954 -12.348 1.00 97.75 81 ASP A CA 1
ATOM 657 C C . ASP A 1 81 ? 10.812 -10.419 -12.421 1.00 97.75 81 ASP A C 1
ATOM 659 O O . ASP A 1 81 ? 10.150 -9.864 -13.295 1.00 97.75 81 ASP A O 1
ATOM 663 N N . VAL A 1 82 ? 11.568 -9.721 -11.563 1.00 97.69 82 VAL A N 1
ATOM 664 C CA . VAL A 1 82 ? 11.592 -8.246 -11.530 1.00 97.69 82 VAL A CA 1
ATOM 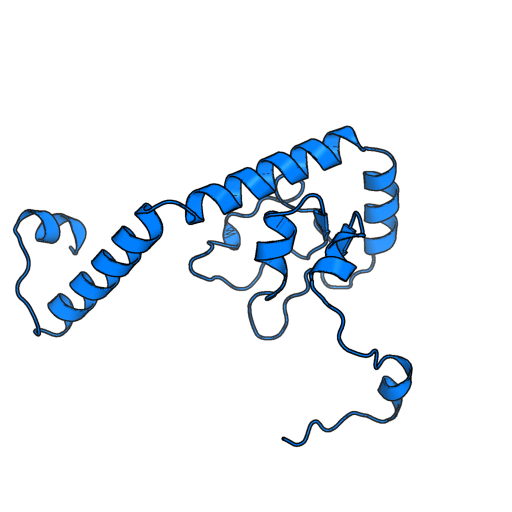665 C C . VAL A 1 82 ? 11.962 -7.651 -12.891 1.00 97.69 82 VAL A C 1
ATOM 667 O O . VAL A 1 82 ? 11.264 -6.765 -13.381 1.00 97.69 82 VAL A O 1
ATOM 670 N N . GLU A 1 83 ? 13.031 -8.140 -13.523 1.00 97.56 83 GLU A N 1
ATOM 671 C CA . GLU A 1 83 ? 13.487 -7.630 -14.824 1.00 97.56 83 GLU A CA 1
ATOM 672 C C . GLU A 1 83 ? 12.439 -7.863 -15.920 1.00 97.56 83 GLU A C 1
ATOM 674 O O . GLU A 1 83 ? 12.094 -6.939 -16.656 1.00 97.56 83 GLU A O 1
ATOM 679 N N . ALA A 1 84 ? 11.847 -9.060 -15.957 1.00 98.06 84 ALA A N 1
ATOM 680 C CA . ALA A 1 84 ? 10.805 -9.404 -16.921 1.00 98.06 84 ALA A CA 1
ATOM 681 C C . ALA A 1 84 ? 9.553 -8.519 -16.766 1.00 98.06 84 ALA A C 1
ATOM 683 O O . ALA A 1 84 ? 8.984 -8.070 -17.762 1.00 98.06 84 ALA A O 1
ATOM 684 N N . GLN A 1 85 ? 9.137 -8.226 -15.528 1.00 98.00 85 GLN A N 1
ATOM 685 C CA . GLN A 1 85 ? 8.013 -7.325 -15.254 1.00 98.00 85 GLN A CA 1
ATOM 686 C C . GLN A 1 85 ? 8.315 -5.889 -15.700 1.00 98.00 85 GLN A C 1
ATOM 688 O O . GLN A 1 85 ? 7.470 -5.241 -16.324 1.00 98.0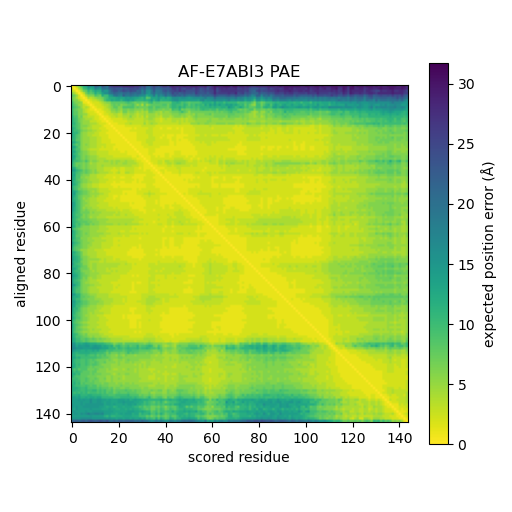0 85 GLN A O 1
ATOM 693 N N . LEU A 1 86 ? 9.527 -5.392 -15.430 1.00 97.38 86 LEU A N 1
ATOM 694 C CA . LEU A 1 86 ? 9.947 -4.057 -15.858 1.00 97.38 86 LEU A CA 1
ATOM 695 C C . LEU A 1 86 ? 9.933 -3.923 -17.382 1.00 97.38 86 LEU A C 1
ATOM 697 O O . LEU A 1 86 ? 9.412 -2.930 -17.892 1.00 97.38 86 LEU A O 1
ATOM 701 N N . GLU A 1 87 ? 10.461 -4.904 -18.113 1.00 97.94 87 GLU A N 1
ATOM 702 C CA . GLU A 1 87 ? 10.436 -4.913 -19.580 1.00 97.94 87 GLU A CA 1
ATOM 703 C C . GLU A 1 87 ? 9.001 -4.938 -20.119 1.00 97.94 87 GLU A C 1
ATOM 705 O O . GLU A 1 87 ? 8.638 -4.121 -20.972 1.00 97.94 87 GLU A O 1
ATOM 710 N N . PHE A 1 88 ? 8.163 -5.821 -19.571 1.00 98.12 88 PHE A N 1
ATOM 711 C CA . PHE A 1 88 ? 6.774 -5.978 -19.987 1.00 98.12 88 PHE A CA 1
ATOM 712 C C . PHE A 1 88 ? 5.963 -4.687 -19.814 1.00 98.12 88 PHE A C 1
ATOM 714 O O . PHE A 1 88 ? 5.316 -4.223 -20.757 1.00 98.12 88 PHE A O 1
ATOM 721 N N . PHE A 1 89 ? 6.022 -4.064 -18.634 1.00 97.94 89 PHE A N 1
ATOM 722 C CA . PHE A 1 89 ? 5.256 -2.852 -18.339 1.00 97.94 89 PHE A CA 1
ATOM 723 C C . PHE A 1 89 ? 5.864 -1.584 -18.951 1.00 97.94 89 PHE A C 1
ATOM 725 O O . PHE A 1 89 ? 5.130 -0.653 -19.294 1.00 97.94 89 PHE A O 1
ATOM 732 N N . SER A 1 90 ? 7.179 -1.551 -19.197 1.00 97.00 90 SER A N 1
ATOM 733 C CA . SER A 1 90 ? 7.817 -0.444 -19.927 1.00 97.00 90 SER A CA 1
ATOM 734 C C . SER A 1 90 ? 7.303 -0.314 -21.363 1.00 97.00 90 SER A C 1
ATOM 736 O O . SER A 1 90 ? 7.213 0.800 -21.880 1.00 97.00 90 SER A O 1
ATOM 738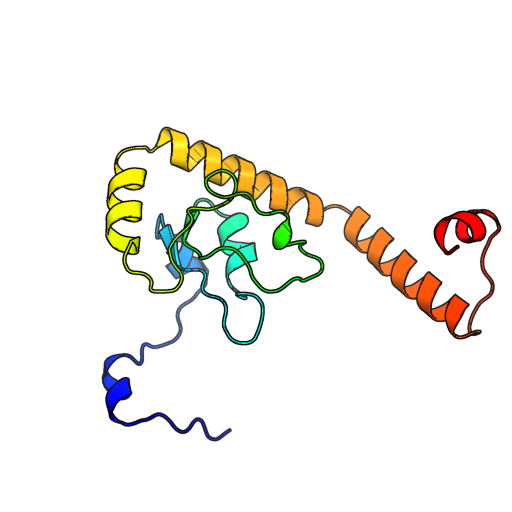 N N . ALA A 1 91 ? 6.912 -1.427 -21.992 1.00 97.81 91 ALA A N 1
ATOM 739 C CA . ALA A 1 91 ? 6.305 -1.445 -23.323 1.00 97.81 91 ALA A CA 1
ATOM 740 C C . ALA A 1 91 ? 4.789 -1.146 -23.321 1.00 97.81 91 ALA A C 1
ATOM 742 O O . ALA A 1 91 ? 4.179 -1.060 -2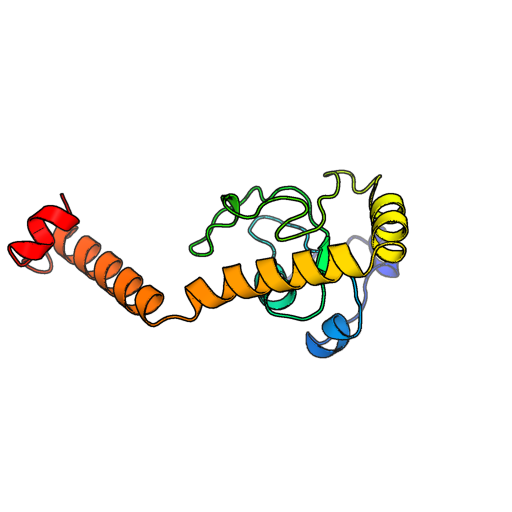4.389 1.00 97.81 91 ALA A O 1
ATOM 743 N N . ARG A 1 92 ? 4.161 -0.986 -22.144 1.00 97.94 92 ARG A N 1
ATOM 744 C CA . ARG A 1 92 ? 2.700 -0.877 -21.975 1.00 97.94 92 ARG A CA 1
ATOM 745 C C . ARG A 1 92 ? 2.308 0.348 -21.138 1.00 97.94 92 ARG A C 1
ATOM 747 O O . ARG A 1 92 ? 1.754 0.217 -20.048 1.00 97.94 92 ARG A O 1
ATOM 754 N N . PRO A 1 93 ? 2.549 1.571 -21.642 1.00 96.81 93 PRO A N 1
ATOM 755 C CA . PRO A 1 93 ? 2.292 2.793 -20.881 1.00 96.81 93 PRO A CA 1
ATOM 756 C C . PRO A 1 93 ? 0.814 2.994 -20.519 1.00 96.81 93 PRO A C 1
ATOM 758 O O . PRO A 1 93 ? 0.530 3.590 -19.487 1.00 96.81 93 PRO A O 1
ATOM 761 N N . LYS A 1 94 ? -0.127 2.499 -21.334 1.00 98.00 94 LYS A N 1
ATOM 762 C CA . LYS A 1 94 ? -1.563 2.608 -21.039 1.00 98.00 94 LYS A CA 1
ATOM 763 C C . LYS A 1 94 ? -1.939 1.822 -19.780 1.00 98.00 94 LYS A C 1
ATOM 765 O O . LYS A 1 94 ? -2.506 2.399 -18.863 1.00 98.00 94 LYS A O 1
ATOM 770 N N . ASP A 1 95 ? -1.541 0.556 -19.714 1.00 97.88 95 ASP A N 1
ATOM 771 C CA . ASP A 1 95 ? -1.766 -0.306 -18.551 1.00 97.88 95 ASP A CA 1
ATOM 772 C C . ASP A 1 95 ? -1.139 0.293 -17.285 1.00 97.88 95 ASP A C 1
ATOM 774 O O . ASP A 1 95 ? -1.753 0.302 -16.224 1.00 97.88 95 ASP A O 1
ATOM 778 N N . CYS A 1 96 ? 0.063 0.862 -17.409 1.00 98.44 96 CYS A N 1
ATOM 779 C CA . CYS A 1 96 ? 0.724 1.576 -16.320 1.00 98.44 96 CYS A CA 1
ATOM 780 C C . CYS A 1 96 ? -0.113 2.757 -15.798 1.00 98.44 96 CYS A C 1
ATOM 782 O O . CYS A 1 96 ? -0.248 2.927 -14.589 1.00 98.44 96 CYS A O 1
ATOM 784 N N . LEU A 1 97 ? -0.695 3.564 -16.690 1.00 98.44 97 LEU A N 1
ATOM 785 C CA . LEU A 1 97 ? -1.559 4.684 -16.301 1.00 98.44 97 LEU A CA 1
ATOM 786 C C . LEU A 1 97 ? -2.851 4.209 -15.626 1.00 98.44 97 LEU A C 1
ATOM 788 O O . LEU A 1 97 ? -3.292 4.833 -14.659 1.00 98.44 97 LEU A O 1
ATOM 792 N N . ASP A 1 98 ? -3.425 3.098 -16.090 1.00 98.62 98 ASP A N 1
ATOM 793 C CA . ASP A 1 98 ? -4.602 2.491 -15.466 1.00 98.62 98 ASP A CA 1
ATOM 794 C C . ASP A 1 98 ? -4.273 2.006 -14.041 1.00 98.62 98 ASP A C 1
ATOM 796 O O . ASP A 1 98 ? -5.022 2.296 -13.105 1.00 98.62 98 ASP A O 1
ATOM 800 N N . ILE A 1 99 ? -3.112 1.364 -13.846 1.00 98.75 99 ILE A N 1
ATOM 801 C CA . ILE A 1 99 ? -2.629 0.945 -12.519 1.00 98.75 99 ILE A CA 1
ATOM 802 C C . ILE A 1 99 ? -2.458 2.148 -11.587 1.00 98.75 99 ILE A C 1
ATOM 804 O O . ILE A 1 99 ? -2.960 2.131 -10.464 1.00 98.75 99 ILE A O 1
ATOM 808 N N . ILE A 1 100 ? -1.796 3.213 -12.051 1.00 98.69 100 ILE A N 1
ATOM 809 C CA . ILE A 1 100 ? -1.597 4.444 -11.267 1.00 98.69 100 ILE A CA 1
ATOM 810 C C . ILE A 1 100 ? -2.946 5.041 -10.854 1.00 98.69 100 ILE A C 1
ATOM 812 O O . ILE A 1 100 ? -3.150 5.382 -9.689 1.00 98.69 100 ILE A O 1
ATOM 816 N N . SER A 1 101 ? -3.887 5.143 -11.796 1.00 98.62 101 SER A N 1
ATOM 817 C CA . SER A 1 101 ? -5.213 5.710 -11.543 1.00 98.62 101 SER A CA 1
ATOM 818 C C . SER A 1 101 ? -5.967 4.939 -10.456 1.00 98.62 101 SER A C 1
ATOM 820 O O . SER A 1 101 ? -6.484 5.543 -9.509 1.00 98.62 101 SER A O 1
ATOM 822 N N . ASN A 1 102 ? -5.974 3.607 -10.552 1.00 98.69 102 ASN A N 1
ATOM 823 C CA . ASN A 1 102 ? -6.622 2.724 -9.585 1.00 98.69 102 ASN A CA 1
ATOM 824 C C . ASN A 1 102 ? -5.922 2.764 -8.217 1.00 98.69 102 ASN A C 1
ATOM 826 O O . ASN A 1 102 ? -6.592 2.889 -7.194 1.00 98.69 102 ASN A O 1
ATOM 830 N N . ALA A 1 103 ? -4.587 2.729 -8.182 1.00 98.50 103 ALA A N 1
ATOM 831 C CA . ALA A 1 103 ? -3.801 2.853 -6.953 1.00 98.50 103 ALA A CA 1
ATOM 832 C C . ALA A 1 103 ? -4.091 4.171 -6.220 1.00 98.50 103 ALA A C 1
ATOM 834 O O . ALA A 1 103 ? -4.393 4.187 -5.026 1.00 98.50 103 ALA A O 1
ATOM 835 N N . ASN A 1 104 ? -4.082 5.287 -6.952 1.00 98.19 104 ASN A N 1
ATOM 836 C CA . ASN A 1 104 ? -4.403 6.591 -6.388 1.00 98.19 104 ASN A CA 1
ATOM 837 C C . ASN A 1 104 ? -5.864 6.644 -5.907 1.00 98.19 104 ASN A C 1
ATOM 839 O O . ASN A 1 104 ? -6.151 7.258 -4.880 1.00 98.19 104 ASN A O 1
ATOM 843 N N . ALA A 1 105 ? -6.802 6.025 -6.636 1.00 97.19 105 ALA A N 1
ATOM 844 C CA . ALA A 1 105 ? -8.206 5.947 -6.229 1.00 97.19 105 ALA A CA 1
ATOM 845 C C . ALA A 1 105 ? -8.382 5.173 -4.922 1.00 97.19 105 ALA A C 1
ATOM 847 O O . ALA A 1 105 ? -9.114 5.635 -4.048 1.00 97.19 105 ALA A O 1
ATOM 848 N N . TYR A 1 106 ? -7.658 4.064 -4.772 1.00 96.88 106 TYR A N 1
ATOM 849 C CA . TYR A 1 106 ? -7.618 3.284 -3.544 1.00 96.88 106 TYR A CA 1
ATOM 850 C C . TYR A 1 106 ? -7.140 4.136 -2.361 1.00 96.88 106 TYR A C 1
ATOM 852 O O . TYR A 1 106 ? -7.851 4.264 -1.367 1.00 96.88 106 TYR A O 1
ATOM 860 N N . VAL A 1 107 ? -5.994 4.818 -2.494 1.00 95.56 107 VAL A N 1
ATOM 861 C CA . VAL A 1 107 ? -5.451 5.673 -1.420 1.00 95.56 107 VAL A CA 1
ATOM 862 C C . VAL A 1 107 ? -6.402 6.815 -1.052 1.00 95.56 107 VAL A C 1
ATOM 864 O O . VAL A 1 107 ? -6.561 7.127 0.128 1.00 95.56 107 VAL A O 1
ATOM 867 N N . ARG A 1 108 ? -7.079 7.426 -2.034 1.00 93.44 108 ARG A N 1
ATOM 868 C CA . ARG A 1 108 ? -8.020 8.532 -1.784 1.00 93.44 108 ARG A CA 1
ATOM 869 C C . ARG A 1 108 ? -9.177 8.150 -0.859 1.00 93.44 108 ARG A C 1
ATOM 871 O O . ARG A 1 108 ? -9.665 9.028 -0.152 1.00 93.44 108 ARG A O 1
ATOM 878 N N . ALA A 1 109 ? -9.596 6.883 -0.822 1.00 89.38 109 ALA A N 1
ATOM 879 C CA . ALA A 1 109 ? -10.648 6.431 0.093 1.00 89.38 109 ALA A CA 1
ATOM 880 C C . ALA A 1 109 ? -10.270 6.665 1.570 1.00 89.38 109 ALA A C 1
ATOM 882 O O . ALA A 1 109 ? -11.122 7.033 2.383 1.00 89.38 109 ALA A O 1
ATOM 883 N N . PHE A 1 110 ? -8.978 6.549 1.883 1.00 89.44 110 PHE A N 1
ATOM 884 C CA . PHE A 1 110 ? -8.416 6.749 3.219 1.00 89.44 110 PHE A CA 1
ATOM 885 C C . PHE A 1 110 ? -8.117 8.217 3.533 1.00 89.44 110 PHE A C 1
ATOM 887 O O . PHE A 1 110 ? -7.875 8.555 4.673 1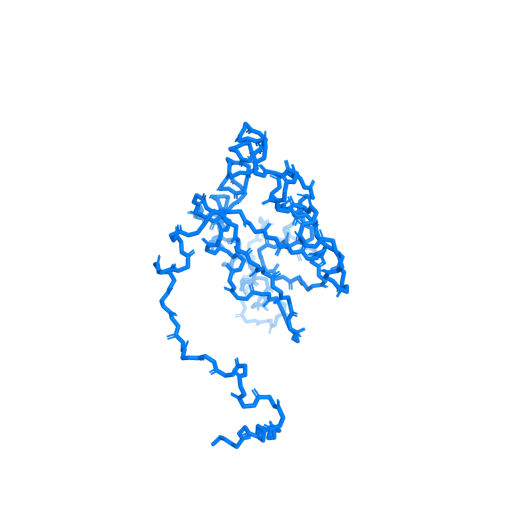.00 89.44 110 PHE A O 1
ATOM 894 N N . SER A 1 111 ? -8.174 9.125 2.557 1.00 82.38 111 SER A N 1
ATOM 895 C CA . SER A 1 111 ? -8.021 10.571 2.810 1.00 82.38 111 SER A CA 1
ATOM 896 C C . SER A 1 111 ? -9.341 11.262 3.178 1.00 82.38 111 SER A C 1
ATOM 898 O O . SER A 1 111 ? -9.413 12.489 3.220 1.00 82.38 111 SER A O 1
ATOM 900 N N . SER A 1 112 ? -10.414 10.493 3.367 1.00 83.31 112 SER A N 1
ATOM 901 C CA . SER A 1 112 ? -11.735 11.027 3.686 1.00 83.31 112 SER A CA 1
ATOM 902 C C . SER A 1 112 ? -11.932 11.161 5.203 1.00 83.31 112 SER A C 1
ATOM 904 O O . SER A 1 112 ? -11.355 10.379 5.960 1.00 83.31 112 SER A O 1
ATOM 906 N N . PRO A 1 113 ? -12.818 12.066 5.674 1.00 84.19 113 PRO A N 1
ATOM 907 C CA . PRO A 1 113 ? -13.166 12.160 7.096 1.00 84.19 113 PRO A CA 1
ATOM 908 C C . PRO A 1 113 ? -13.659 10.837 7.698 1.00 84.19 113 PRO A C 1
ATOM 910 O O . PRO A 1 113 ? -13.679 10.681 8.914 1.00 84.19 113 PRO A O 1
ATOM 913 N N . LEU A 1 114 ? -14.073 9.878 6.857 1.00 85.69 114 LEU A N 1
ATOM 914 C CA . LEU A 1 114 ? -14.472 8.540 7.277 1.00 85.69 114 LEU A CA 1
ATOM 915 C C . LEU A 1 114 ? -13.398 7.848 8.120 1.00 85.69 114 LEU A C 1
ATOM 917 O O . LEU A 1 114 ? -13.764 7.167 9.072 1.00 85.69 114 LEU A O 1
ATOM 921 N N . GLU A 1 115 ? -12.110 8.031 7.814 1.00 85.81 115 GLU A N 1
ATOM 922 C CA . GLU A 1 115 ? -11.030 7.429 8.605 1.00 85.81 115 GLU A CA 1
ATOM 923 C C . GLU A 1 115 ? -11.075 7.924 10.060 1.00 85.81 115 GLU A C 1
ATOM 925 O O . GLU A 1 115 ? -11.050 7.119 10.993 1.00 85.81 115 GLU A O 1
ATOM 930 N N . GLU A 1 116 ? -11.254 9.233 10.260 1.00 88.38 116 GLU A N 1
ATOM 931 C CA . GLU A 1 116 ? -11.388 9.833 11.591 1.00 88.38 116 GLU A CA 1
ATOM 932 C C . GLU A 1 116 ? -12.637 9.322 12.320 1.00 88.38 116 GLU A C 1
ATOM 934 O O . GLU A 1 116 ? -12.569 8.971 13.501 1.00 88.38 116 GLU A O 1
ATOM 939 N N . TRP A 1 117 ? -13.773 9.213 11.620 1.00 90.62 117 TRP A N 1
ATOM 940 C CA . TRP A 1 117 ? -15.007 8.671 12.195 1.00 90.62 117 TRP A CA 1
ATOM 941 C C . TRP A 1 117 ? -14.852 7.207 12.608 1.00 90.62 117 TRP A C 1
ATOM 943 O O . TRP A 1 117 ? -15.287 6.828 13.695 1.00 90.62 117 TRP A O 1
ATOM 953 N N . VAL A 1 118 ? -14.212 6.382 11.777 1.00 90.38 118 VAL A N 1
ATOM 954 C CA . VAL A 1 118 ? -13.941 4.974 12.091 1.00 90.38 118 VAL A CA 1
ATOM 955 C C . VAL A 1 118 ? -13.000 4.871 13.288 1.00 90.38 118 VAL A C 1
ATOM 957 O O . VAL A 1 118 ? -13.298 4.123 14.219 1.00 90.38 118 VAL A O 1
ATOM 960 N N . ALA A 1 119 ? -11.921 5.656 13.328 1.00 91.25 119 ALA A N 1
ATOM 961 C CA . ALA A 1 119 ? -11.008 5.692 14.469 1.00 91.25 119 ALA A CA 1
ATOM 962 C C . ALA A 1 119 ? -11.739 6.084 15.764 1.00 91.25 119 ALA A C 1
ATOM 964 O O . ALA A 1 119 ? -11.590 5.426 16.798 1.00 91.25 119 ALA A O 1
ATOM 965 N N . PHE A 1 120 ? -12.599 7.103 15.703 1.00 93.19 120 PHE A N 1
ATOM 966 C CA . PHE A 1 120 ? -13.425 7.519 16.832 1.00 93.19 120 PHE A CA 1
ATOM 967 C C . PHE A 1 120 ? -14.396 6.418 17.283 1.00 93.19 120 PHE A C 1
ATOM 969 O O . PHE A 1 120 ? -14.514 6.157 18.481 1.00 93.19 120 PHE A O 1
ATOM 976 N N . LEU A 1 121 ? -15.052 5.721 16.349 1.00 93.38 121 LEU A N 1
ATOM 977 C CA . LEU A 1 121 ? -15.940 4.595 16.656 1.00 93.38 121 LEU A CA 1
ATOM 978 C C . LEU A 1 121 ? -15.188 3.415 17.285 1.00 93.38 121 LEU A C 1
ATOM 980 O O . LEU A 1 121 ? -15.706 2.801 18.218 1.00 93.38 121 LEU A O 1
ATOM 984 N N . VAL A 1 122 ? -13.963 3.122 16.836 1.00 94.19 122 VAL A N 1
ATOM 985 C CA . VAL A 1 122 ? -13.098 2.098 17.446 1.00 94.19 122 VAL A CA 1
ATOM 986 C C . VAL A 1 122 ? -12.771 2.463 18.895 1.00 94.19 122 VAL A C 1
ATOM 988 O O . VAL A 1 122 ? -12.943 1.628 19.787 1.00 94.19 122 VAL A O 1
ATOM 991 N N . LEU A 1 123 ? -12.371 3.712 19.155 1.00 95.31 123 LEU A N 1
ATOM 992 C CA . LEU A 1 123 ? -12.096 4.195 20.513 1.00 95.31 123 LEU A CA 1
ATOM 993 C C . LEU A 1 123 ? -13.340 4.127 21.402 1.00 95.31 123 LEU A C 1
ATOM 995 O O . LEU A 1 123 ? -13.275 3.630 22.526 1.00 95.31 123 LEU A O 1
ATOM 999 N N . ARG A 1 124 ? -14.496 4.560 20.889 1.00 95.50 124 ARG A N 1
ATOM 1000 C CA . ARG A 1 124 ? -15.763 4.477 21.625 1.00 95.50 124 ARG A CA 1
ATOM 1001 C C . ARG A 1 124 ? -16.151 3.038 21.942 1.00 95.50 124 ARG A C 1
ATOM 1003 O O . ARG A 1 124 ? -16.510 2.756 23.084 1.00 95.50 124 ARG A O 1
ATOM 1010 N N . LYS A 1 125 ? -16.008 2.113 20.986 1.00 95.12 125 LYS A N 1
ATOM 1011 C CA . LYS A 1 125 ? -16.239 0.679 21.217 1.00 95.12 125 LYS A CA 1
ATOM 1012 C C . LYS A 1 125 ? -15.304 0.139 22.299 1.00 95.12 125 LYS A C 1
ATOM 1014 O O . LYS A 1 125 ? -15.756 -0.602 23.169 1.00 95.12 125 LYS A O 1
ATOM 1019 N N . TYR A 1 126 ? -14.031 0.531 22.292 1.00 96.06 126 TYR A N 1
ATOM 1020 C CA . TYR A 1 126 ? -13.066 0.131 23.317 1.00 96.06 126 TYR A CA 1
ATOM 1021 C C . TYR A 1 126 ? -13.444 0.648 24.717 1.00 96.06 126 TYR A C 1
ATOM 1023 O O . TYR A 1 126 ? -13.486 -0.134 25.669 1.00 96.06 126 TYR A O 1
ATOM 1031 N N . PHE A 1 127 ? -13.787 1.932 24.855 1.00 96.19 127 PHE A N 1
ATOM 1032 C CA . PHE A 1 127 ? -14.195 2.518 26.140 1.00 96.19 127 PHE A CA 1
ATOM 1033 C C . PHE A 1 127 ? -15.477 1.893 26.689 1.00 96.19 127 PHE A C 1
ATOM 1035 O O . PHE A 1 127 ? -15.574 1.631 27.886 1.00 96.19 127 PHE A O 1
ATOM 1042 N N . TYR A 1 128 ? -16.428 1.574 25.812 1.00 95.12 128 TYR A N 1
ATOM 1043 C CA . TYR A 1 128 ? -17.625 0.834 26.194 1.00 95.12 128 TYR A CA 1
ATOM 1044 C C . TYR A 1 128 ? -17.292 -0.572 26.706 1.00 95.12 128 TYR A C 1
ATOM 1046 O O . TYR A 1 128 ? -17.686 -0.947 27.808 1.00 95.12 128 TYR A O 1
ATOM 1054 N N . LYS A 1 129 ? -16.507 -1.350 25.946 1.00 95.31 129 LYS A N 1
ATOM 1055 C CA . LYS A 1 129 ? -16.136 -2.726 26.327 1.00 95.31 129 LYS A CA 1
ATOM 1056 C C . LYS A 1 129 ? -15.261 -2.788 27.588 1.00 95.31 129 LYS A C 1
ATOM 1058 O O . LYS A 1 129 ? -15.179 -3.844 28.205 1.00 95.31 129 LYS A O 1
ATOM 1063 N N . THR A 1 130 ? -14.636 -1.676 27.978 1.00 97.19 130 THR A N 1
ATOM 1064 C CA . THR A 1 130 ? -13.834 -1.542 29.207 1.00 97.19 130 THR A CA 1
ATOM 1065 C C . THR A 1 130 ? -14.571 -0.841 30.355 1.00 97.19 130 THR A C 1
ATOM 1067 O O . THR A 1 130 ? -13.971 -0.606 31.401 1.00 97.19 130 THR A O 1
ATOM 1070 N N . GLY A 1 131 ? -15.865 -0.531 30.196 1.00 96.25 131 GLY A N 1
ATOM 1071 C CA . GLY A 1 131 ? -16.712 0.031 31.255 1.00 96.25 131 GLY A CA 1
ATOM 1072 C C . GLY A 1 131 ? -16.423 1.492 31.611 1.00 96.25 131 GLY A C 1
ATOM 1073 O O . GLY A 1 131 ? -16.760 1.930 32.706 1.00 96.25 131 GLY A O 1
ATOM 1074 N N . GLN A 1 132 ? -15.776 2.243 30.720 1.00 97.38 132 GLN A N 1
ATOM 1075 C CA . GLN A 1 132 ? -15.415 3.645 30.951 1.00 97.38 132 GLN A CA 1
ATOM 1076 C C . GLN A 1 132 ? -16.526 4.620 30.544 1.00 97.38 132 GLN A C 1
ATOM 1078 O O . GLN A 1 132 ? -16.595 5.723 31.084 1.00 97.38 132 GLN A O 1
ATOM 1083 N N . ILE A 1 133 ? -17.371 4.230 29.583 1.00 95.62 133 ILE A N 1
ATOM 1084 C CA . ILE A 1 133 ? -18.501 5.027 29.093 1.00 95.62 133 ILE A CA 1
ATOM 1085 C C . ILE A 1 133 ? -19.723 4.146 28.832 1.00 95.62 133 ILE A C 1
ATOM 1087 O O . ILE A 1 133 ? -19.586 2.976 28.466 1.00 95.62 133 ILE A O 1
ATOM 1091 N N . ASP A 1 134 ? -20.904 4.754 28.912 1.00 93.69 134 ASP A N 1
ATOM 1092 C CA . ASP A 1 134 ? -22.130 4.211 28.329 1.00 93.69 134 ASP A CA 1
ATOM 1093 C C . ASP A 1 134 ? -22.239 4.579 26.838 1.00 93.69 134 ASP A C 1
ATOM 1095 O O . ASP A 1 134 ? -21.612 5.531 26.355 1.00 93.69 134 ASP A O 1
ATOM 1099 N N . ILE A 1 135 ? -23.051 3.824 26.095 1.00 92.75 135 ILE A N 1
ATOM 1100 C CA . ILE A 1 135 ? -23.276 4.027 24.657 1.00 92.75 135 ILE A CA 1
ATOM 1101 C C . ILE A 1 135 ? -24.736 4.341 24.353 1.00 92.75 135 ILE A C 1
ATOM 1103 O O . ILE A 1 135 ? -25.649 3.970 25.090 1.00 92.75 135 ILE A O 1
ATOM 1107 N N . SER A 1 136 ? -24.959 5.027 23.238 1.00 89.00 136 SER A N 1
ATOM 1108 C CA . SER A 1 136 ? -26.298 5.339 22.749 1.00 89.00 136 SER A CA 1
ATOM 1109 C C . SER A 1 136 ? -27.006 4.100 22.167 1.00 89.00 136 SER A C 1
ATOM 1111 O O . SER A 1 136 ? -26.356 3.124 21.770 1.00 89.00 136 SER A O 1
ATOM 1113 N N . PRO A 1 137 ? -28.346 4.131 22.025 1.00 88.31 137 PRO A N 1
ATOM 1114 C CA . PRO A 1 137 ? -29.083 3.053 21.363 1.00 88.31 137 PRO A CA 1
ATOM 1115 C C . PRO A 1 137 ? -28.609 2.776 19.926 1.00 88.31 137 PRO A C 1
ATOM 1117 O O . PRO A 1 137 ? -28.532 1.619 19.522 1.00 88.31 137 PRO A O 1
ATOM 1120 N N . LEU A 1 138 ? -28.224 3.816 19.173 1.00 86.94 138 LEU A N 1
ATOM 1121 C CA . LEU A 1 138 ? -27.682 3.687 17.812 1.00 86.94 138 LEU A CA 1
ATOM 1122 C C . LEU A 1 138 ? -26.377 2.877 17.786 1.00 86.94 138 LEU A C 1
ATOM 1124 O O . LEU A 1 138 ? -26.145 2.046 16.910 1.00 86.94 138 LEU A O 1
ATOM 1128 N N . GLU A 1 139 ? -25.522 3.105 18.776 1.00 89.50 139 GLU A N 1
ATOM 1129 C CA . GLU A 1 139 ? -24.240 2.414 18.902 1.00 89.50 139 GLU A CA 1
ATOM 1130 C C . GLU A 1 139 ? -24.400 0.974 19.367 1.00 89.50 139 GLU A C 1
ATOM 1132 O O . GLU A 1 139 ? -23.554 0.140 19.067 1.00 89.50 139 GLU A O 1
ATOM 1137 N N . THR A 1 140 ? -25.507 0.654 20.037 1.00 87.25 140 THR A N 1
ATOM 1138 C CA . THR A 1 140 ? -25.780 -0.708 20.505 1.00 87.25 140 THR A CA 1
ATOM 1139 C C . THR A 1 140 ? -25.850 -1.684 19.330 1.00 87.25 140 THR A C 1
ATOM 1141 O O . THR A 1 140 ? -25.251 -2.752 19.395 1.00 87.25 140 THR A O 1
ATOM 1144 N N . SER A 1 141 ? -26.492 -1.302 18.218 1.00 87.00 141 SER A N 1
ATOM 1145 C CA . SER A 1 141 ? -26.515 -2.127 17.000 1.00 87.00 141 SER A CA 1
ATOM 1146 C C . SER A 1 141 ? -25.180 -2.176 16.251 1.00 87.00 141 SER A C 1
ATOM 1148 O O . SER A 1 141 ? -24.921 -3.142 15.544 1.00 87.00 141 SER A O 1
ATOM 1150 N N . LEU A 1 142 ? -24.334 -1.149 16.388 1.00 87.25 142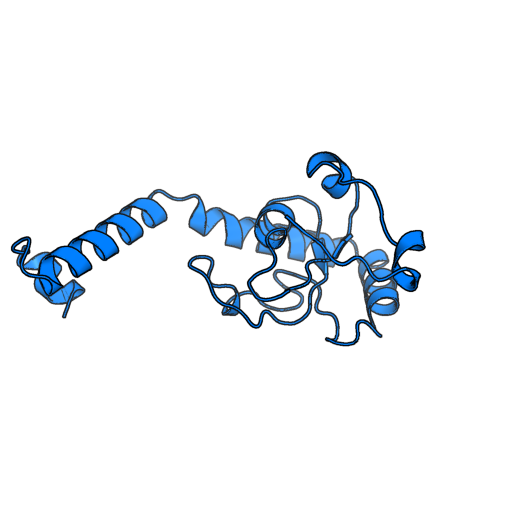 LEU A N 1
ATOM 1151 C CA . LEU A 1 142 ? -23.036 -1.062 15.704 1.00 87.25 142 LEU A CA 1
ATOM 1152 C C . LEU A 1 142 ? -21.916 -1.793 16.463 1.00 87.25 142 LEU A C 1
ATOM 1154 O O . LEU A 1 142 ? -20.963 -2.285 15.860 1.00 87.25 142 LEU A O 1
ATOM 1158 N N . PHE A 1 143 ? -21.991 -1.828 17.794 1.00 88.88 143 PHE A N 1
ATOM 1159 C CA . PHE A 1 143 ? -20.978 -2.426 18.669 1.00 88.88 143 PHE A CA 1
ATOM 1160 C C . PHE A 1 143 ? -21.322 -3.837 19.149 1.00 88.88 143 PHE A C 1
ATOM 1162 O O . PHE A 1 143 ? -20.480 -4.431 19.844 1.00 88.88 143 PHE A O 1
ATOM 1169 N N . ALA A 1 144 ? -22.520 -4.325 18.799 1.00 71.19 144 ALA A N 1
ATOM 1170 C CA . ALA A 1 144 ? -22.963 -5.702 18.999 1.00 71.19 144 ALA A CA 1
ATOM 1171 C C . ALA A 1 144 ? -21.888 -6.709 18.561 1.00 71.19 144 ALA A C 1
ATOM 1173 O O . ALA A 1 144 ? -21.209 -6.472 17.532 1.00 71.19 144 ALA A O 1
#

Radius of gyration: 20.0 Å; Cα contacts (8 Å, |Δi|>4): 134; chains: 1; bounding box: 60×28×55 Å

pLDDT: mean 92.93, std 9.54, range [36.0, 98.75]

Foldseek 3Di:
DDDPDPPVCVVVDDDDDDPVVQLVDQEDEQEDDVAGRPCLLVCLQHNHAYEYAQDPHDDPLGSNPDDDLQQHPHADPVNPCVVVSCVVVVVPVPSSVNNSVRSNVSSVVCVDCVVVVVVVLVVVLVCVVVVNDDDDPVNVVVSD

Solvent-accessible surface area (backbone atoms only — not comparable to full-atom values): 8661 Å² total; per-residue (Å²): 135,87,74,86,71,60,77,89,51,55,89,75,65,68,82,90,78,57,71,72,65,58,64,77,37,65,68,43,81,36,66,67,73,100,50,66,36,86,58,43,66,64,31,30,63,36,91,23,40,34,37,24,46,80,67,87,47,77,58,98,81,45,42,78,73,61,45,73,73,39,40,31,44,69,36,50,92,82,53,84,42,48,68,60,51,51,58,57,47,70,77,32,64,66,62,51,51,52,20,30,52,45,16,31,54,57,50,51,64,64,74,36,73,61,49,59,52,50,53,49,51,52,51,50,47,49,35,40,78,69,72,74,44,89,78,54,78,76,46,50,76,72,68,103

Mean predicted aligned error: 5.28 Å

Nearest PDB structures (foldseek):
  5ub5-assembly1_A  TM=9.123E-01  e=2.029E-04  Homo sapiens
  5f87-assembly3_C  TM=7.915E-01  e=5.653E-03  Drosophila melanogaster
  7vfm-assembly1_A  TM=6.715E-01  e=3.076E-02  Staphylococcus aureus subsp. aureus USA300
  7vfm-assembly2_C  TM=6.896E-01  e=5.984E-02  Staphylococcus aureus subsp. aureus USA300
  7vfn-assembly1_A  TM=6.339E-01  e=4.162E-02  Staphylococcus aureus subsp. aureus USA300

Organism: Helicobacter felis (strain ATCC 49179 / CCUG 28539 / NCTC 12436 / CS1) (NCBI:txid936155)

Secondary structure (DSSP, 8-state):
------GGGGGG------HHHHTTSSEEE---SSSS-TTHHHHHTTTSEEEEPPP----TT-GGGPPBTTTBEE--TT-TTHHHHHHHHHT-HHHHHHHHHHHHHHHHHHTSTHHHHHHHHHHHHHHHHTTS----HHHHHHH-

InterPro domains:
  IPR006598 Glycosyl transferase CAP10 domain [PF05686] (16-108)
  IPR051091 Protein O-Glucosyltransferase/Glycosyltransferase 90 [PTHR12203] (15-108)

Sequence (144 aa):
MWVCRPPHLSPFNKPKTSIATHLEYKFILSLEGYDVASNLKWILSSNSIALMPPPKFESFFLESQLLPNVHYIPIKDDYSDVEAQLEFFSARPKDCLDIISNANAYVRAFSSPLEEWVAFLVLRKYFYKTGQIDISPLETSLFA